Protein AF-A0A5R2N3E1-F1 (afdb_monomer)

Foldseek 3Di:
DDDLDLPVVLVVCVVVPQVDADPLRATADPVRHGAEFEEEEQPPDVVQVVVVVVVQVSVVSSRYHYDYDHDHPVVVLVCLLVVNHRHYDDDADPDPDDDLLDQPPLVALQALSNSVQNLCVCCNPVVNPGGDHDPDPVRVVVVVLNVQLVPDPDSVSSRVSVVD

Sequence (164 aa):
WVAHDPDQANALLDEVGLQTRDDDGLRVLPDGRPAQVIVETAGESTLETDALELITDHWRQIGIALFVRTSQRDIFRSRALGGEIMMSMWSGIDNGVPTPDMNPYQLAPTIDDQLQWPLWGAHYLSHGKMGEAPDLPEVVELVALLKRWNASSEAAERAEIWNS

pLDDT: mean 94.29, std 5.25, range [45.31, 98.5]

Nearest PDB structures (foldseek):
  7vew-assembly2_B  TM=8.437E-01  e=1.703E-10  Sphingomonas sp. A1
  2noo-assembly1_A  TM=7.011E-01  e=1.152E-06  Escherichia coli K-12
  5hm4-assembly1_B  TM=7.105E-01  e=1.574E-06  Thermotoga maritima
  6lzu-assembly1_A  TM=7.086E-01  e=9.658E-06  Vibrio harveyi 1DA3
  7ebm-assembly1_A  TM=7.167E-01  e=1.094E-05  Vibrio harveyi 1DA3

Radius of gyration: 19.18 Å; Cα contacts (8 Å, |Δi|>4): 207; chains: 1; bounding box: 46×35×52 Å

Structure (mmCIF, N/CA/C/O backbone):
data_AF-A0A5R2N3E1-F1
#
_entry.id   AF-A0A5R2N3E1-F1
#
loop_
_atom_site.group_PDB
_atom_site.id
_atom_site.type_symbol
_atom_site.label_atom_id
_atom_site.label_alt_id
_atom_site.label_comp_id
_atom_site.label_asym_id
_atom_site.label_entity_id
_atom_site.label_seq_id
_atom_site.pdbx_PDB_ins_code
_atom_site.Cartn_x
_atom_site.Cartn_y
_atom_site.Cartn_z
_atom_site.occupancy
_atom_site.B_iso_or_equiv
_atom_site.auth_seq_id
_atom_site.auth_comp_id
_atom_site.auth_asym_id
_atom_site.auth_atom_id
_atom_site.pdbx_PDB_model_num
ATOM 1 N N . TRP A 1 1 ? -12.631 -7.112 -11.559 1.00 45.31 1 TRP A N 1
ATOM 2 C CA . TRP A 1 1 ? -13.990 -7.004 -10.994 1.00 45.31 1 TRP A CA 1
ATOM 3 C C . TRP A 1 1 ? -13.838 -6.319 -9.649 1.00 45.31 1 TRP A C 1
ATOM 5 O O . TRP A 1 1 ? -13.031 -6.788 -8.861 1.00 45.31 1 TRP A O 1
ATOM 15 N N . VAL A 1 2 ? -14.489 -5.174 -9.440 1.00 76.38 2 VAL A N 1
ATOM 16 C CA . VAL A 1 2 ? -14.481 -4.447 -8.161 1.00 76.38 2 VAL A CA 1
ATOM 17 C C . VAL A 1 2 ? -15.946 -4.200 -7.823 1.00 76.38 2 VAL A C 1
ATOM 19 O O . VAL A 1 2 ? -16.640 -3.550 -8.604 1.00 76.38 2 VAL A O 1
ATOM 22 N N . ALA A 1 3 ? -16.425 -4.781 -6.726 1.00 87.88 3 ALA A N 1
ATOM 23 C CA . ALA A 1 3 ? -17.798 -4.645 -6.252 1.00 87.88 3 ALA A CA 1
ATOM 24 C C . ALA A 1 3 ? -17.794 -4.276 -4.766 1.00 87.88 3 ALA A C 1
ATOM 26 O O . ALA A 1 3 ? -16.898 -4.677 -4.025 1.00 87.88 3 ALA A O 1
ATOM 27 N N . HIS A 1 4 ? -18.790 -3.501 -4.342 1.00 92.44 4 HIS A N 1
ATOM 28 C CA . HIS A 1 4 ? -19.015 -3.202 -2.934 1.00 92.44 4 HIS A CA 1
ATOM 29 C C . HIS A 1 4 ? -19.943 -4.269 -2.343 1.00 92.44 4 HIS A C 1
ATOM 31 O O . HIS A 1 4 ? -21.150 -4.218 -2.568 1.00 92.44 4 HIS A O 1
ATOM 37 N N . ASP A 1 5 ? -19.361 -5.241 -1.634 1.00 96.00 5 ASP A N 1
ATOM 38 C CA . ASP A 1 5 ? -20.071 -6.385 -1.047 1.00 96.00 5 ASP A CA 1
ATOM 39 C C . ASP A 1 5 ? -19.651 -6.600 0.426 1.00 96.00 5 ASP A C 1
ATOM 41 O O . ASP A 1 5 ? -18.698 -7.335 0.717 1.00 96.00 5 ASP A O 1
ATOM 45 N N . PRO A 1 6 ? -20.317 -5.918 1.378 1.00 96.38 6 PRO A N 1
ATOM 46 C CA . PRO A 1 6 ? -20.034 -6.069 2.805 1.00 96.38 6 PRO A CA 1
ATOM 47 C C . PRO A 1 6 ? -20.307 -7.479 3.345 1.00 96.38 6 PRO A C 1
ATOM 49 O O . PRO A 1 6 ? -19.658 -7.896 4.306 1.00 96.38 6 PRO A O 1
ATOM 52 N N . ASP A 1 7 ? -21.241 -8.224 2.750 1.00 97.00 7 ASP A N 1
ATOM 53 C CA . ASP A 1 7 ? -21.580 -9.580 3.191 1.00 97.00 7 ASP A CA 1
ATOM 54 C C . ASP A 1 7 ? -20.447 -10.547 2.840 1.00 97.00 7 ASP A C 1
ATOM 56 O O . ASP A 1 7 ? -19.988 -11.311 3.695 1.00 97.00 7 ASP A O 1
ATOM 60 N N . GLN A 1 8 ? -19.916 -10.447 1.618 1.00 96.94 8 GLN A N 1
ATOM 61 C CA . GLN A 1 8 ? -18.734 -11.198 1.206 1.00 96.94 8 GLN A CA 1
ATOM 62 C C . GLN A 1 8 ? -17.511 -10.840 2.061 1.00 96.94 8 GLN A C 1
ATOM 64 O O . GLN A 1 8 ? -16.778 -11.733 2.488 1.00 96.94 8 GLN A O 1
ATOM 69 N N . ALA A 1 9 ? -17.300 -9.554 2.354 1.00 96.94 9 ALA A N 1
ATOM 70 C CA . ALA A 1 9 ? -16.210 -9.123 3.227 1.00 96.94 9 ALA A CA 1
ATOM 71 C C . ALA A 1 9 ? -16.337 -9.710 4.644 1.00 96.94 9 ALA A C 1
ATOM 73 O O . ALA A 1 9 ? -15.347 -10.180 5.205 1.00 96.94 9 ALA A O 1
ATOM 74 N N . ASN A 1 10 ? -17.546 -9.743 5.215 1.00 97.94 10 ASN A N 1
ATOM 75 C CA . ASN A 1 10 ? -17.778 -10.378 6.510 1.00 97.94 10 ASN A CA 1
ATOM 76 C C . ASN A 1 10 ? -17.493 -11.885 6.482 1.00 97.94 10 ASN A C 1
ATOM 78 O O . ASN A 1 10 ? -16.829 -12.376 7.393 1.00 97.94 10 ASN A O 1
ATOM 82 N N . ALA A 1 11 ? -17.927 -12.594 5.436 1.00 97.69 11 ALA A N 1
ATOM 83 C CA . ALA A 1 11 ? -17.674 -14.027 5.295 1.00 97.69 11 ALA A CA 1
ATOM 84 C C . ALA A 1 11 ? -16.170 -14.353 5.229 1.00 97.69 11 ALA A C 1
ATOM 86 O O . ALA A 1 11 ? -15.714 -15.269 5.909 1.00 97.69 11 ALA A O 1
ATOM 87 N N . LEU A 1 12 ? -15.387 -13.569 4.478 1.00 97.50 12 LEU A N 1
ATOM 88 C CA . LEU A 1 12 ? -13.930 -13.742 4.389 1.00 97.50 12 LEU A CA 1
ATOM 89 C C . LEU A 1 12 ? -13.231 -13.481 5.731 1.00 97.50 12 LEU A C 1
ATOM 91 O O . LEU A 1 12 ? -12.302 -14.196 6.098 1.00 97.50 12 LEU A O 1
ATOM 95 N N . LEU A 1 13 ? -13.677 -12.469 6.480 1.00 97.94 13 LEU A N 1
ATOM 96 C CA . LEU A 1 13 ? -13.128 -12.170 7.805 1.00 97.94 13 LEU A CA 1
ATOM 97 C C . LEU A 1 13 ? -13.469 -13.266 8.830 1.00 97.94 13 LEU A C 1
ATOM 99 O O . LEU A 1 13 ? -12.643 -13.593 9.681 1.00 97.94 13 LEU A O 1
ATOM 103 N N . ASP A 1 14 ? -14.661 -13.855 8.740 1.00 97.88 14 ASP A N 1
ATOM 104 C CA . ASP A 1 14 ? -15.048 -15.002 9.566 1.00 97.88 14 ASP A CA 1
ATOM 105 C C . ASP A 1 14 ? -14.198 -16.241 9.229 1.00 97.88 14 ASP A C 1
ATOM 107 O O . ASP A 1 14 ? -13.747 -16.940 10.135 1.00 97.88 14 ASP A O 1
ATOM 111 N N . GLU A 1 15 ? -13.914 -16.483 7.943 1.00 97.69 15 GLU A N 1
ATOM 112 C CA . GLU A 1 15 ? -13.090 -17.609 7.477 1.00 97.69 15 GLU A CA 1
ATOM 113 C C . GLU A 1 15 ? -11.656 -17.561 8.029 1.00 97.69 15 GLU A C 1
ATOM 115 O O . GLU A 1 15 ? -11.089 -18.599 8.377 1.00 97.69 15 GLU A O 1
ATOM 120 N N . VAL A 1 16 ? -11.086 -16.362 8.191 1.00 96.50 16 VAL A N 1
ATOM 121 C CA . VAL A 1 16 ? -9.754 -16.171 8.798 1.00 96.50 16 VAL A CA 1
ATOM 122 C C . VAL A 1 16 ? -9.779 -16.099 10.332 1.00 96.50 16 VAL A C 1
ATOM 124 O O . VAL A 1 16 ? -8.758 -15.799 10.953 1.00 96.50 16 VAL A O 1
ATOM 127 N N . GLY A 1 17 ? -10.919 -16.394 10.964 1.00 95.75 17 GLY A N 1
ATOM 128 C CA . GLY A 1 17 ? -11.033 -16.533 12.416 1.00 95.75 17 GLY A CA 1
ATOM 129 C C . GLY A 1 17 ? -11.362 -15.247 13.181 1.00 95.75 17 GLY A C 1
ATOM 130 O O . GLY A 1 17 ? -11.158 -15.202 14.395 1.00 95.75 17 GLY A O 1
ATOM 131 N N . LEU A 1 18 ? -11.864 -14.203 12.509 1.00 97.50 18 LEU A N 1
ATOM 132 C CA . LEU A 1 18 ? -12.208 -12.917 13.133 1.00 97.50 18 LEU A CA 1
ATOM 133 C C . LEU A 1 18 ? -13.701 -12.762 13.468 1.00 97.50 18 LEU A C 1
ATOM 135 O O . LEU A 1 18 ? -14.193 -11.640 13.537 1.00 97.50 18 LEU A O 1
ATOM 139 N N . GLN A 1 19 ? -14.443 -13.850 13.675 1.00 96.62 19 GLN A N 1
ATOM 140 C CA . GLN A 1 19 ? -15.900 -13.842 13.893 1.00 96.62 19 GLN A CA 1
ATOM 141 C C . GLN A 1 19 ? -16.365 -13.157 15.192 1.00 96.62 19 GLN A C 1
ATOM 143 O O . GLN A 1 19 ? -17.501 -12.689 15.282 1.00 96.62 19 GLN A O 1
ATOM 148 N N . THR A 1 20 ? -15.519 -13.125 16.223 1.00 97.44 20 THR A N 1
ATOM 149 C CA . THR A 1 20 ? -15.881 -12.563 17.532 1.00 97.44 20 THR A CA 1
ATOM 150 C C . THR A 1 20 ? -15.937 -11.046 17.453 1.00 97.44 20 THR A C 1
ATOM 152 O O . THR A 1 20 ? -15.029 -10.441 16.888 1.00 97.44 20 THR A O 1
ATOM 155 N N . ARG A 1 21 ? -16.956 -10.429 18.063 1.00 98.06 21 ARG A N 1
ATOM 156 C CA . ARG A 1 21 ? -17.083 -8.972 18.178 1.00 98.06 21 ARG A CA 1
ATOM 157 C C . ARG A 1 21 ? -17.200 -8.515 19.632 1.00 98.06 21 ARG A C 1
ATOM 159 O O . ARG A 1 21 ? -17.692 -9.273 20.466 1.00 98.06 21 ARG A O 1
ATOM 166 N N . ASP A 1 22 ? -16.735 -7.302 19.912 1.00 97.31 22 ASP A N 1
ATOM 167 C CA . ASP A 1 22 ? -16.906 -6.612 21.192 1.00 97.31 22 ASP A CA 1
ATOM 168 C C . ASP A 1 22 ? -18.249 -5.855 21.276 1.00 97.31 22 ASP A C 1
ATOM 170 O O . ASP A 1 22 ? -19.058 -5.879 20.343 1.00 97.31 22 ASP A O 1
ATOM 174 N N . ASP A 1 23 ? -18.489 -5.186 22.408 1.00 96.94 23 ASP A N 1
ATOM 175 C CA . ASP A 1 23 ? -19.719 -4.423 22.675 1.00 96.94 23 ASP A CA 1
ATOM 176 C C . ASP A 1 23 ? -19.900 -3.219 21.731 1.00 96.94 23 ASP A C 1
ATOM 178 O O . ASP A 1 23 ? -21.021 -2.753 21.519 1.00 96.94 23 ASP A O 1
ATOM 182 N N . ASP A 1 24 ? -18.811 -2.746 21.118 1.00 95.69 24 ASP A N 1
ATOM 183 C CA . ASP A 1 24 ? -18.800 -1.669 20.127 1.00 95.69 24 ASP A CA 1
ATOM 184 C C . ASP A 1 24 ? -19.018 -2.196 18.690 1.00 95.69 24 ASP A C 1
ATOM 186 O O . ASP A 1 24 ? -19.030 -1.421 17.720 1.00 95.69 24 ASP A O 1
ATOM 190 N N . GLY A 1 25 ? -19.196 -3.512 18.535 1.00 97.12 25 GLY A N 1
ATOM 191 C CA . GLY A 1 25 ? -19.402 -4.198 17.264 1.00 97.12 25 GLY A CA 1
ATOM 192 C C . GLY A 1 25 ? -18.127 -4.393 16.441 1.00 97.12 25 GLY A C 1
ATOM 193 O O . GLY A 1 25 ? -18.225 -4.768 15.266 1.00 97.12 25 GLY A O 1
ATOM 194 N N . LEU A 1 26 ? -16.947 -4.148 17.016 1.00 98.44 26 LEU A N 1
ATOM 195 C CA . LEU A 1 26 ? -15.656 -4.376 16.371 1.00 98.44 26 LEU A CA 1
ATOM 196 C C . LEU A 1 26 ? -15.229 -5.827 16.514 1.00 98.44 26 LEU A C 1
ATOM 198 O O . LEU A 1 26 ? -15.445 -6.447 17.547 1.00 98.44 26 LEU A O 1
ATOM 202 N N . ARG A 1 27 ? -14.584 -6.366 15.482 1.00 98.50 27 ARG A N 1
ATOM 203 C CA . ARG A 1 27 ? -13.990 -7.701 15.514 1.00 98.50 27 ARG A CA 1
ATOM 204 C C . ARG A 1 27 ? -12.869 -7.752 16.545 1.00 98.50 27 ARG A C 1
ATOM 206 O O . ARG A 1 27 ? -12.177 -6.761 16.754 1.00 98.50 27 ARG A O 1
ATOM 213 N N . VAL A 1 28 ? -12.666 -8.910 17.159 1.00 98.25 28 VAL A N 1
ATOM 214 C CA . VAL A 1 28 ? -11.622 -9.140 18.163 1.00 98.25 28 VAL A CA 1
ATOM 215 C C . VAL A 1 28 ? -10.525 -10.004 17.550 1.00 98.25 28 VAL A C 1
ATOM 217 O O . VAL A 1 28 ? -10.790 -11.079 17.013 1.00 98.25 28 VAL A O 1
ATOM 220 N N . LEU A 1 29 ? -9.288 -9.519 17.615 1.00 97.19 29 LEU A N 1
ATOM 221 C CA . LEU A 1 29 ? -8.099 -10.227 17.160 1.00 97.19 29 LEU A CA 1
ATOM 222 C C . LEU A 1 29 ? -7.801 -11.440 18.061 1.00 97.19 29 LEU A C 1
ATOM 224 O O . LEU A 1 29 ? -8.237 -11.478 19.214 1.00 97.19 29 LEU A O 1
ATOM 228 N N . PRO A 1 30 ? -6.985 -12.408 17.599 1.00 95.75 30 PRO A N 1
ATOM 229 C CA . PRO A 1 30 ? -6.607 -13.572 18.406 1.00 95.75 30 PRO A CA 1
ATOM 230 C C . PRO A 1 30 ? -5.923 -13.235 19.741 1.00 95.75 30 PRO A C 1
ATOM 232 O O . PRO A 1 30 ? -5.932 -14.050 20.660 1.00 95.75 30 PRO A O 1
ATOM 235 N N . ASP A 1 31 ? -5.332 -12.042 19.857 1.00 95.56 31 ASP A N 1
ATOM 236 C CA . ASP A 1 31 ? -4.693 -11.540 21.078 1.00 95.56 31 ASP A CA 1
ATOM 237 C C . ASP A 1 31 ? -5.656 -10.801 22.033 1.00 95.56 31 ASP A C 1
ATOM 239 O O . ASP A 1 31 ? -5.231 -10.305 23.077 1.00 95.56 31 ASP A O 1
ATOM 243 N N . GLY A 1 32 ? -6.948 -10.733 21.694 1.00 96.38 32 GLY A N 1
ATOM 244 C CA . GLY A 1 32 ? -7.996 -10.100 22.494 1.00 96.38 32 GLY A CA 1
ATOM 245 C C . GLY A 1 32 ? -8.162 -8.597 22.267 1.00 96.38 32 GLY A C 1
ATOM 246 O O . GLY A 1 32 ? -9.060 -7.999 22.859 1.00 96.38 32 GLY A O 1
ATOM 247 N N . ARG A 1 33 ? -7.337 -7.962 21.425 1.00 97.06 33 ARG A N 1
ATOM 248 C CA . ARG A 1 33 ? -7.515 -6.547 21.070 1.00 97.06 33 ARG A CA 1
ATOM 249 C C . ARG A 1 33 ? -8.615 -6.374 20.016 1.00 97.06 33 ARG A C 1
ATOM 251 O O . ARG A 1 33 ? -8.803 -7.267 19.191 1.00 97.06 33 ARG A O 1
ATOM 258 N N . PRO A 1 34 ? -9.305 -5.224 19.972 1.00 97.69 34 PRO A N 1
ATOM 259 C CA . PRO A 1 34 ? -10.163 -4.890 18.838 1.00 97.69 34 PRO A CA 1
ATOM 260 C C . PRO A 1 34 ? -9.350 -4.821 17.535 1.00 97.69 34 PRO A C 1
ATOM 262 O O . PRO A 1 34 ? -8.186 -4.412 17.526 1.00 97.69 34 PRO A O 1
ATOM 265 N N . ALA A 1 35 ? -9.975 -5.194 16.422 1.00 97.94 35 ALA A N 1
ATOM 266 C CA . ALA A 1 35 ? -9.414 -5.120 15.082 1.00 97.94 35 ALA A CA 1
ATOM 267 C C . ALA A 1 35 ? -9.363 -3.656 14.635 1.00 97.94 35 ALA A C 1
ATOM 269 O O . ALA A 1 35 ? -10.369 -3.053 14.247 1.00 97.94 35 ALA A O 1
ATOM 270 N N . GLN A 1 36 ? -8.170 -3.080 14.732 1.00 97.31 36 GLN A N 1
ATOM 271 C CA . GLN A 1 36 ? 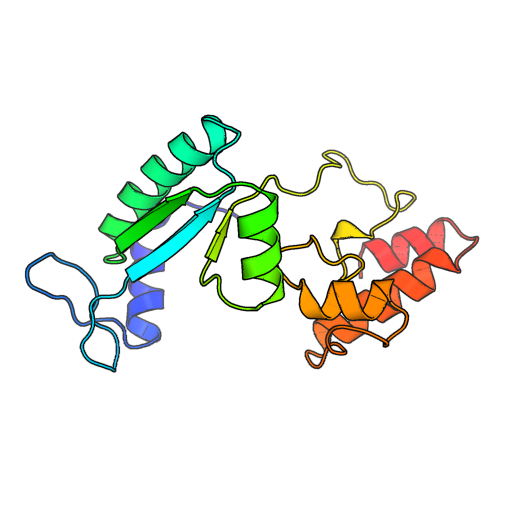-7.910 -1.678 14.443 1.00 97.31 36 GLN A CA 1
ATOM 272 C C . GLN A 1 36 ? -6.771 -1.555 13.437 1.00 97.31 36 GLN A C 1
ATOM 274 O O . GLN A 1 36 ? -5.758 -2.246 13.558 1.00 97.31 36 GLN A O 1
ATOM 279 N N . VAL A 1 37 ? -6.925 -0.643 12.481 1.00 97.56 37 VAL A N 1
ATOM 280 C CA . VAL A 1 37 ? -5.893 -0.288 11.506 1.00 97.56 37 VAL A CA 1
ATOM 281 C C . VAL A 1 37 ? -5.586 1.197 11.613 1.00 97.56 37 VAL A C 1
ATOM 283 O O . VAL A 1 37 ? -6.486 2.034 11.596 1.00 97.56 37 VAL A O 1
ATOM 286 N N . ILE A 1 38 ? -4.300 1.530 11.708 1.00 97.19 38 ILE A N 1
ATOM 287 C CA . ILE A 1 38 ? -3.832 2.912 11.601 1.00 97.19 38 ILE A CA 1
ATOM 288 C C . ILE A 1 38 ? -3.407 3.145 10.155 1.00 97.19 38 ILE A C 1
ATOM 290 O O . ILE A 1 38 ? -2.512 2.456 9.661 1.00 97.19 38 ILE A O 1
ATOM 294 N N . VAL A 1 39 ? -4.034 4.122 9.502 1.00 97.12 39 VAL A N 1
ATOM 295 C CA . VAL A 1 39 ? -3.671 4.562 8.155 1.00 97.12 39 VAL A CA 1
ATOM 296 C C . VAL A 1 39 ? -2.958 5.902 8.244 1.00 97.12 39 VAL A C 1
ATOM 298 O O . VAL A 1 39 ? -3.515 6.883 8.741 1.00 97.12 39 VAL A O 1
ATOM 301 N N . GLU A 1 40 ? -1.714 5.942 7.774 1.00 95.56 40 GLU A N 1
ATOM 302 C CA . GLU A 1 40 ? -0.905 7.159 7.738 1.00 95.56 40 GLU A CA 1
ATOM 303 C C . GLU A 1 40 ? -0.904 7.802 6.333 1.00 95.56 40 GLU A C 1
ATOM 305 O O . GLU A 1 40 ? -0.832 7.111 5.316 1.00 95.56 40 GLU A O 1
ATOM 310 N N . THR A 1 41 ? -0.962 9.136 6.272 1.00 94.44 41 THR A N 1
ATOM 311 C CA . THR A 1 41 ? -0.788 9.946 5.045 1.00 94.44 41 THR A CA 1
ATOM 312 C C . THR A 1 41 ? 0.016 11.223 5.352 1.00 94.44 41 THR A C 1
ATOM 314 O O . THR A 1 41 ? 0.131 11.644 6.510 1.00 94.44 41 THR A O 1
ATOM 317 N N . ALA A 1 42 ? 0.568 11.869 4.317 1.00 92.69 42 ALA A N 1
ATOM 318 C CA . ALA A 1 42 ? 1.111 13.221 4.418 1.00 92.69 42 ALA A CA 1
ATOM 319 C C . ALA A 1 42 ? 0.036 14.299 4.693 1.00 92.69 42 ALA A C 1
ATOM 321 O O . ALA A 1 42 ? 0.366 15.381 5.178 1.00 92.69 42 ALA A O 1
ATOM 322 N N . GLY A 1 43 ? -1.244 14.024 4.404 1.00 86.00 43 GLY A N 1
ATOM 323 C CA . GLY A 1 43 ? -2.352 14.963 4.633 1.00 86.00 43 GLY A CA 1
ATOM 324 C C . GLY A 1 43 ? -2.270 16.243 3.793 1.00 86.00 43 GLY A C 1
ATOM 325 O O . GLY A 1 43 ? -2.841 17.266 4.161 1.00 86.00 43 GLY A O 1
ATOM 326 N N . GLU A 1 44 ? -1.531 16.209 2.683 1.00 88.50 44 GLU A N 1
ATOM 327 C CA . GLU A 1 44 ? -1.320 17.359 1.792 1.00 88.50 44 GLU A CA 1
ATOM 328 C C . GLU A 1 44 ? -2.519 17.611 0.862 1.00 88.50 44 GLU A C 1
ATOM 330 O O . GLU A 1 44 ? -2.632 18.681 0.263 1.00 88.50 44 GLU A O 1
ATOM 335 N N . SER A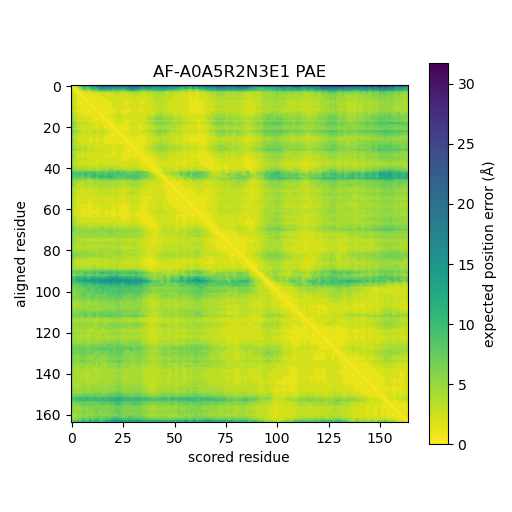 1 45 ? -3.419 16.632 0.751 1.00 86.62 45 SER A N 1
ATOM 336 C CA . SER A 1 45 ? -4.614 16.660 -0.084 1.00 86.62 45 SER A CA 1
ATOM 337 C C . SER A 1 45 ? -5.853 16.396 0.765 1.00 86.62 45 SER A C 1
ATOM 339 O O . SER A 1 45 ? -5.900 15.419 1.507 1.00 86.62 45 SER A O 1
ATOM 341 N N . THR A 1 46 ? -6.888 17.228 0.629 1.00 87.25 46 THR A N 1
ATOM 342 C CA . THR A 1 46 ? -8.178 16.967 1.291 1.00 87.25 46 THR A CA 1
ATOM 343 C C . THR A 1 46 ? -8.897 15.769 0.674 1.00 87.25 46 THR A C 1
ATOM 345 O O . THR A 1 46 ? -9.616 15.065 1.366 1.00 87.25 46 THR A O 1
ATOM 348 N N . LEU A 1 47 ? -8.647 15.471 -0.608 1.00 89.12 47 LEU A N 1
ATOM 349 C CA . LEU A 1 47 ? -9.227 14.307 -1.288 1.00 89.12 47 LEU A CA 1
ATOM 350 C C . LEU A 1 47 ? -8.859 12.996 -0.587 1.00 89.12 47 LEU A C 1
ATOM 352 O O . LEU A 1 47 ? -9.671 12.082 -0.491 1.00 89.12 47 LEU A O 1
ATOM 356 N N . GLU A 1 48 ? -7.621 12.915 -0.114 1.00 89.75 48 GLU A N 1
ATOM 357 C CA . GLU A 1 48 ? -7.120 11.782 0.647 1.00 89.75 48 GLU A CA 1
ATOM 358 C C . GLU A 1 48 ? -7.901 11.624 1.956 1.00 89.75 48 GLU A C 1
ATOM 360 O O . GLU A 1 48 ? -8.465 10.562 2.224 1.00 89.75 48 GLU A O 1
ATOM 365 N N . THR A 1 49 ? -7.986 12.685 2.757 1.00 87.75 49 THR A N 1
ATOM 366 C CA . THR A 1 49 ? -8.690 12.630 4.043 1.00 87.75 49 THR A CA 1
ATOM 367 C C . THR A 1 49 ? -10.182 12.344 3.872 1.00 87.75 49 THR A C 1
ATOM 369 O O . THR A 1 49 ? -10.698 11.484 4.580 1.00 87.75 49 THR A O 1
ATOM 372 N N . ASP A 1 50 ? -10.841 12.950 2.881 1.00 92.38 50 ASP A N 1
ATOM 373 C CA . ASP A 1 50 ? -12.261 12.723 2.579 1.00 92.38 50 ASP A CA 1
ATOM 374 C C . ASP A 1 50 ? -12.519 11.263 2.157 1.00 92.38 50 ASP A C 1
ATOM 376 O O . ASP A 1 50 ? -13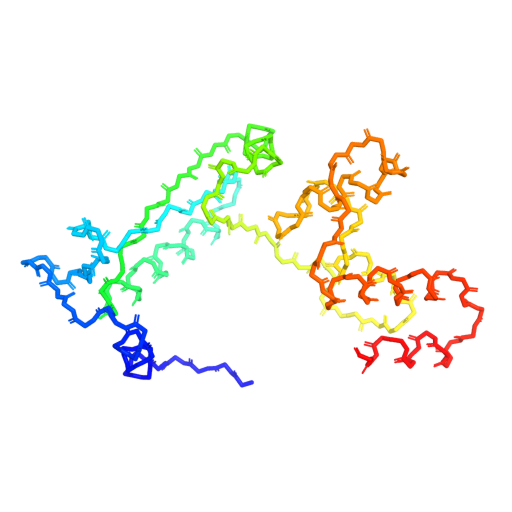.502 10.636 2.559 1.00 92.38 50 ASP A O 1
ATOM 380 N N . ALA A 1 51 ? -11.613 10.676 1.364 1.00 93.81 51 ALA A N 1
ATOM 381 C CA . ALA A 1 51 ? -11.701 9.268 0.990 1.00 93.81 51 ALA A CA 1
ATOM 382 C C . ALA A 1 51 ? -11.538 8.344 2.206 1.00 93.81 51 ALA A C 1
ATOM 384 O O . ALA A 1 51 ? -12.273 7.361 2.331 1.00 93.81 51 ALA A O 1
ATOM 385 N N . LEU A 1 52 ? -10.613 8.652 3.122 1.00 94.69 52 LEU A N 1
ATOM 386 C CA . LEU A 1 52 ? -10.430 7.863 4.343 1.00 94.69 52 LEU A CA 1
ATOM 387 C C . LEU A 1 52 ? -11.616 7.949 5.298 1.00 94.69 52 LEU A C 1
ATOM 389 O O . LEU A 1 52 ? -11.899 6.957 5.969 1.00 94.69 52 LEU A O 1
ATOM 393 N N . GLU A 1 53 ? -12.324 9.074 5.355 1.00 93.56 53 GLU A N 1
ATOM 394 C CA . GLU A 1 53 ? -13.567 9.182 6.125 1.00 93.56 53 GLU A CA 1
ATOM 395 C C . GLU A 1 53 ? -14.614 8.185 5.606 1.00 93.56 53 GLU A C 1
ATOM 397 O O . GLU A 1 53 ? -15.129 7.369 6.372 1.00 93.56 53 GLU A O 1
ATOM 402 N N . LEU A 1 54 ? -14.831 8.135 4.286 1.00 95.62 54 LEU A N 1
ATOM 403 C CA . LEU A 1 54 ? -15.744 7.161 3.673 1.00 95.62 54 LEU A CA 1
ATOM 404 C C . LEU A 1 54 ? -15.290 5.709 3.884 1.00 95.62 54 LEU A C 1
ATOM 406 O O . LEU A 1 54 ? -16.111 4.822 4.121 1.00 95.62 54 LEU A O 1
ATOM 410 N N . ILE A 1 55 ? -13.988 5.434 3.783 1.00 96.50 55 ILE A N 1
ATOM 411 C CA . ILE A 1 55 ? -13.441 4.093 4.040 1.00 96.50 55 ILE A CA 1
ATOM 412 C C . ILE A 1 55 ? -13.656 3.701 5.506 1.00 96.50 55 ILE A C 1
ATOM 414 O O . ILE A 1 55 ? -14.020 2.555 5.771 1.00 96.50 55 ILE A O 1
ATOM 418 N N . THR A 1 56 ? -13.489 4.642 6.438 1.00 97.25 56 THR A N 1
ATOM 419 C CA . THR A 1 56 ? -13.717 4.429 7.874 1.00 97.25 56 THR A CA 1
ATOM 420 C C . THR A 1 56 ? -15.150 3.976 8.136 1.00 97.25 56 THR A C 1
ATOM 422 O O . THR A 1 56 ? -15.355 2.957 8.801 1.00 97.25 56 THR A O 1
ATOM 425 N N . ASP A 1 57 ? -16.132 4.655 7.542 1.00 96.56 57 ASP A N 1
ATOM 426 C CA . ASP A 1 57 ? -17.545 4.288 7.673 1.00 96.56 57 ASP A CA 1
ATOM 427 C C . ASP A 1 57 ? -17.847 2.904 7.079 1.00 96.56 57 ASP A C 1
ATOM 429 O O . ASP A 1 57 ? -18.545 2.096 7.700 1.00 96.56 57 ASP A O 1
ATOM 433 N N . HIS A 1 58 ? -17.298 2.583 5.902 1.00 96.56 58 HIS A N 1
ATOM 434 C CA . HIS A 1 58 ? -17.496 1.271 5.276 1.00 96.56 58 HIS A CA 1
ATOM 435 C C . HIS A 1 58 ? -16.848 0.133 6.073 1.00 96.56 58 HIS A C 1
ATOM 437 O O . HIS A 1 58 ? -17.451 -0.925 6.253 1.00 96.56 58 HIS A O 1
ATOM 443 N N . TRP A 1 59 ? -15.632 0.328 6.581 1.00 97.88 59 TRP A N 1
ATOM 444 C CA . TRP A 1 59 ? -14.926 -0.708 7.336 1.00 97.88 59 TRP A CA 1
ATOM 445 C C . TRP A 1 59 ? -15.536 -0.930 8.721 1.00 97.88 59 TRP A C 1
ATOM 447 O O . TRP A 1 59 ? -15.557 -2.061 9.218 1.00 97.88 59 TRP A O 1
ATOM 457 N N . ARG A 1 60 ? -16.142 0.107 9.312 1.00 97.69 60 ARG A N 1
ATOM 458 C CA . ARG A 1 60 ? -16.898 -0.041 10.558 1.00 97.69 60 ARG A CA 1
ATOM 459 C C . ARG A 1 60 ? -18.057 -1.029 10.406 1.00 97.69 60 ARG A C 1
ATOM 461 O O . ARG A 1 60 ? -18.298 -1.812 11.323 1.00 97.69 60 ARG A O 1
ATOM 468 N N . GLN A 1 61 ? -18.722 -1.066 9.248 1.00 97.38 61 GLN A N 1
ATOM 469 C CA . GLN A 1 61 ? -19.823 -2.006 8.972 1.00 97.38 61 GLN A CA 1
ATOM 470 C C . GLN A 1 61 ? -19.362 -3.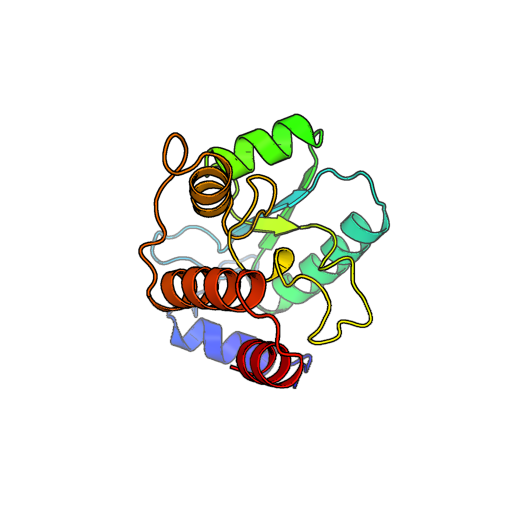474 8.992 1.00 97.38 61 GLN A C 1
ATOM 472 O O . GLN A 1 61 ? -20.090 -4.357 9.448 1.00 97.38 61 GLN A O 1
ATOM 477 N N . ILE A 1 62 ? -18.119 -3.740 8.585 1.00 98.00 62 ILE A N 1
ATOM 478 C CA . ILE A 1 62 ? -17.505 -5.077 8.649 1.00 98.00 62 ILE A CA 1
ATOM 479 C C . ILE A 1 62 ? -16.732 -5.315 9.957 1.00 98.00 62 ILE A C 1
ATOM 481 O O . ILE A 1 62 ? -16.101 -6.356 10.120 1.00 98.00 62 ILE A O 1
ATOM 485 N N . GLY A 1 63 ? -16.826 -4.393 10.921 1.00 98.12 63 GLY A N 1
ATOM 486 C CA . GLY A 1 63 ? -16.261 -4.534 12.263 1.00 98.12 63 GLY A CA 1
ATOM 487 C C . GLY A 1 63 ? -14.766 -4.229 12.366 1.00 98.12 63 GLY A C 1
ATOM 488 O O . GLY A 1 63 ? -14.125 -4.736 13.279 1.00 98.12 63 GLY A O 1
ATOM 489 N N . ILE A 1 64 ? -14.195 -3.425 11.467 1.00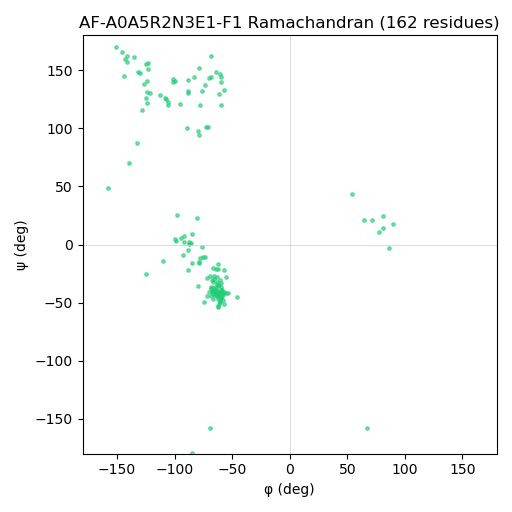 98.38 64 ILE A N 1
ATOM 490 C CA . ILE A 1 64 ? -12.801 -2.968 11.564 1.00 98.38 64 ILE A CA 1
ATOM 491 C C . ILE A 1 64 ? -12.794 -1.461 11.815 1.00 98.38 64 ILE A C 1
ATOM 493 O O . ILE A 1 64 ? -13.442 -0.704 11.095 1.00 98.38 64 ILE A O 1
ATOM 497 N N . ALA A 1 65 ? -12.063 -1.009 12.832 1.00 98.12 65 ALA A N 1
ATOM 498 C CA . ALA A 1 65 ? -11.877 0.421 13.061 1.00 98.12 65 ALA A CA 1
ATOM 499 C C . ALA A 1 65 ? -10.664 0.937 12.279 1.00 98.12 65 ALA A C 1
ATOM 501 O O . ALA A 1 65 ? -9.579 0.363 12.383 1.00 98.12 65 ALA A O 1
ATOM 502 N N . LEU A 1 66 ? -10.827 2.047 11.558 1.00 97.88 66 LEU A N 1
ATOM 503 C CA . LEU A 1 66 ? -9.705 2.812 11.019 1.00 97.88 66 LEU A CA 1
ATOM 504 C C . LEU A 1 66 ? -9.424 4.047 11.866 1.00 97.88 66 LEU A C 1
ATOM 506 O O . LEU A 1 66 ? -10.342 4.735 12.307 1.00 97.88 66 LEU A O 1
ATOM 510 N N . PHE A 1 67 ? -8.139 4.358 12.015 1.00 96.69 67 PHE A N 1
ATOM 511 C CA . PHE A 1 67 ? -7.660 5.615 12.571 1.00 96.69 67 PHE A CA 1
ATOM 512 C C . PHE A 1 67 ? -6.719 6.285 11.580 1.00 96.69 67 PHE A C 1
ATOM 514 O O . PHE A 1 67 ? -5.697 5.715 11.198 1.00 96.69 67 PHE A O 1
ATOM 521 N N . VAL A 1 68 ? -7.056 7.508 11.185 1.00 94.75 68 VAL A N 1
ATOM 522 C CA . VAL A 1 68 ? -6.241 8.299 10.264 1.00 94.75 68 VAL A CA 1
ATOM 523 C C . VAL A 1 68 ? -5.212 9.101 11.046 1.00 94.75 68 VAL A C 1
ATOM 525 O O . VAL A 1 68 ? -5.551 9.808 11.996 1.00 94.75 68 VAL A O 1
ATOM 528 N N . ARG A 1 69 ? -3.950 9.027 10.628 1.00 94.25 69 ARG A N 1
ATOM 529 C CA . ARG A 1 69 ? -2.866 9.847 11.168 1.00 94.25 69 ARG A CA 1
ATOM 530 C C . ARG A 1 69 ? -2.171 10.602 10.044 1.00 94.25 69 ARG A C 1
ATOM 532 O O . ARG A 1 69 ? -1.661 10.015 9.099 1.00 94.25 69 ARG A O 1
ATOM 539 N N . THR A 1 70 ? -2.087 11.916 10.192 1.00 93.69 70 THR A N 1
ATOM 540 C CA . THR A 1 70 ? -1.354 12.780 9.266 1.00 93.69 70 THR A CA 1
ATOM 541 C C . THR A 1 70 ? -0.000 13.166 9.854 1.00 93.69 70 THR A C 1
ATOM 543 O O . THR A 1 70 ? 0.096 13.476 11.045 1.00 93.69 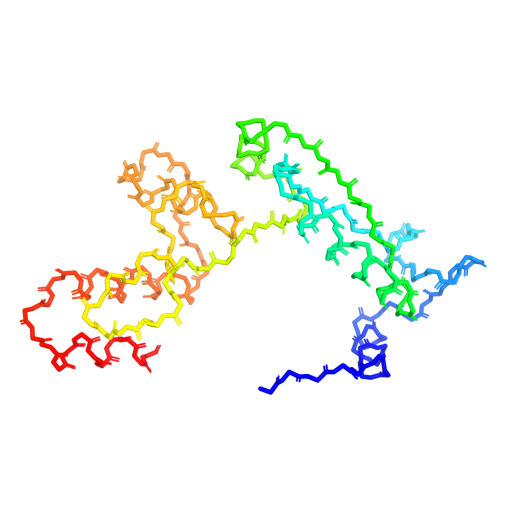70 THR A O 1
ATOM 546 N N . SER A 1 71 ? 1.050 13.199 9.039 1.00 93.31 71 SER A N 1
ATOM 547 C CA . SER A 1 71 ? 2.350 13.765 9.428 1.00 93.31 71 SER A CA 1
ATOM 548 C C . SER A 1 71 ? 3.037 14.429 8.237 1.00 93.31 71 SER A C 1
ATOM 550 O O . SER A 1 71 ? 2.620 14.238 7.106 1.00 93.31 71 SER A O 1
ATOM 552 N N . GLN A 1 72 ? 4.079 15.232 8.464 1.00 94.50 72 GLN A N 1
ATOM 553 C CA . GLN A 1 72 ? 4.824 15.828 7.349 1.00 94.50 72 GLN A CA 1
ATOM 554 C C . GLN A 1 72 ? 5.423 14.732 6.457 1.00 94.50 72 GLN A C 1
ATOM 556 O O . GLN A 1 72 ? 5.950 13.748 6.976 1.00 94.50 72 GLN A O 1
ATOM 561 N N . ARG A 1 73 ? 5.387 14.926 5.131 1.0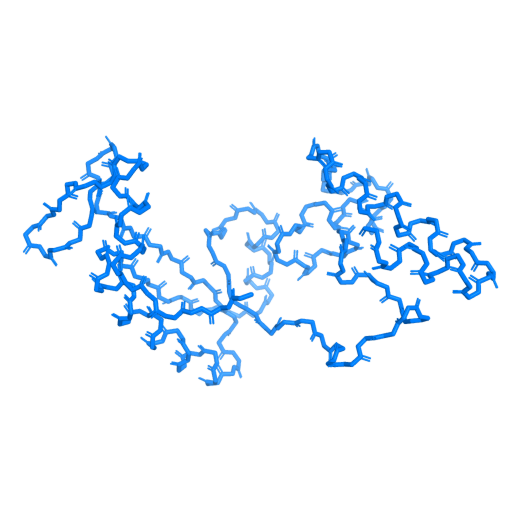0 94.50 73 ARG A N 1
ATOM 562 C CA . ARG A 1 73 ? 5.825 13.948 4.119 1.00 94.50 73 ARG A CA 1
ATOM 563 C C . ARG A 1 73 ? 7.173 13.298 4.426 1.00 94.50 73 ARG A C 1
ATOM 565 O O . ARG A 1 73 ? 7.287 12.081 4.321 1.00 94.50 73 ARG A O 1
ATOM 572 N N . ASP A 1 74 ? 8.170 14.076 4.835 1.00 94.00 74 ASP A N 1
ATOM 573 C CA . ASP A 1 74 ? 9.506 13.541 5.126 1.00 94.00 74 ASP A CA 1
ATOM 574 C C . ASP A 1 74 ? 9.511 12.633 6.365 1.00 94.00 74 ASP A C 1
ATOM 576 O O . ASP A 1 74 ? 10.163 11.589 6.374 1.00 94.00 74 ASP A O 1
ATOM 580 N N . ILE A 1 75 ? 8.732 12.982 7.395 1.00 94.19 75 ILE A N 1
ATOM 581 C CA . ILE A 1 75 ? 8.555 12.153 8.596 1.00 94.19 75 ILE A CA 1
ATOM 582 C C . ILE A 1 75 ? 7.811 10.868 8.229 1.00 94.19 75 ILE A C 1
ATOM 584 O O . ILE A 1 75 ? 8.238 9.781 8.610 1.00 94.19 75 ILE A O 1
ATOM 588 N N . PHE A 1 76 ? 6.728 10.991 7.465 1.00 94.69 76 PHE A N 1
ATOM 589 C CA . PHE A 1 76 ? 5.939 9.868 6.971 1.00 94.69 76 PHE A CA 1
ATOM 590 C C . PHE A 1 76 ? 6.792 8.887 6.152 1.00 94.69 76 PHE A C 1
ATOM 592 O O . PHE A 1 76 ? 6.830 7.700 6.462 1.00 94.69 76 PHE A O 1
ATOM 599 N N . ARG A 1 77 ? 7.554 9.371 5.165 1.00 93.25 77 ARG A N 1
ATOM 600 C CA . ARG A 1 77 ? 8.435 8.533 4.334 1.00 93.25 77 ARG A CA 1
ATOM 601 C C . ARG A 1 77 ? 9.552 7.879 5.141 1.00 93.25 77 ARG A C 1
ATOM 603 O O . ARG A 1 77 ? 9.825 6.700 4.947 1.00 93.25 77 ARG A O 1
ATOM 610 N N . SER A 1 78 ? 10.156 8.611 6.077 1.00 93.69 78 SER A N 1
ATOM 611 C CA . SER A 1 78 ? 11.171 8.058 6.981 1.00 93.69 78 SER A CA 1
ATOM 612 C C . SER A 1 78 ? 10.610 6.905 7.824 1.00 93.69 78 SER A C 1
ATOM 614 O O . SER A 1 78 ? 11.215 5.836 7.895 1.00 93.69 78 SER A O 1
ATOM 616 N N . ARG A 1 79 ? 9.404 7.072 8.386 1.00 94.38 79 ARG A N 1
ATOM 617 C CA . ARG A 1 79 ? 8.691 6.014 9.123 1.00 94.38 79 ARG A CA 1
ATOM 618 C C . ARG A 1 79 ? 8.331 4.825 8.231 1.00 94.38 79 ARG A C 1
ATOM 620 O O . ARG A 1 79 ? 8.471 3.688 8.673 1.00 94.38 79 ARG A O 1
ATOM 627 N N . ALA A 1 80 ? 7.888 5.073 6.995 1.00 93.44 80 ALA A N 1
ATOM 628 C CA . ALA A 1 80 ? 7.578 4.022 6.025 1.00 93.44 80 ALA A CA 1
ATOM 629 C C . ALA A 1 80 ? 8.819 3.173 5.720 1.00 93.44 80 ALA A C 1
ATOM 631 O O . ALA A 1 80 ? 8.775 1.950 5.828 1.00 93.44 80 ALA A O 1
ATOM 632 N N . LEU A 1 81 ? 9.946 3.826 5.419 1.00 92.50 81 LEU A N 1
ATOM 633 C CA . LEU A 1 81 ? 11.222 3.157 5.175 1.00 92.50 81 LEU A CA 1
ATOM 634 C C . LEU A 1 81 ? 11.726 2.404 6.416 1.00 92.50 81 LEU A C 1
ATOM 636 O O . LEU A 1 81 ? 12.324 1.342 6.284 1.00 92.50 81 LEU A O 1
ATOM 640 N N . GLY A 1 82 ? 11.454 2.924 7.616 1.00 92.25 82 GLY A N 1
ATOM 641 C CA . GLY A 1 82 ? 11.763 2.271 8.890 1.00 92.25 82 GLY A CA 1
ATOM 642 C C . GLY A 1 82 ? 10.829 1.118 9.283 1.00 92.25 82 GLY A C 1
ATOM 643 O O . GLY A 1 82 ? 11.043 0.518 10.334 1.00 92.25 82 GLY A O 1
ATOM 644 N N . GLY A 1 83 ? 9.794 0.808 8.492 1.00 90.00 83 GLY A N 1
ATOM 645 C CA . GLY A 1 83 ? 8.822 -0.245 8.814 1.00 90.00 83 GLY A CA 1
ATOM 646 C C . GLY A 1 83 ? 7.878 0.102 9.974 1.00 90.00 83 GLY A C 1
ATOM 647 O O . GLY A 1 83 ? 7.302 -0.786 10.595 1.00 90.00 83 GLY A O 1
ATOM 648 N N . GLU A 1 84 ? 7.713 1.390 10.291 1.00 93.50 84 GLU A N 1
ATOM 649 C CA . GLU A 1 84 ? 6.896 1.864 11.419 1.00 93.50 84 GLU A CA 1
ATOM 650 C C . GLU A 1 84 ? 5.437 2.175 11.046 1.00 93.50 84 GLU A C 1
ATOM 652 O O . GLU A 1 84 ? 4.671 2.664 11.885 1.00 93.50 84 GLU A O 1
ATOM 657 N N . ILE A 1 85 ? 5.057 1.956 9.787 1.00 93.94 85 ILE A N 1
ATOM 658 C CA . ILE A 1 85 ? 3.719 2.245 9.269 1.00 93.94 85 ILE A CA 1
ATOM 659 C C . ILE A 1 85 ? 2.975 0.938 9.031 1.00 93.94 85 ILE A C 1
ATOM 661 O O . ILE A 1 85 ? 3.444 0.067 8.308 1.00 93.94 85 ILE A O 1
ATOM 665 N N . MET A 1 86 ? 1.788 0.831 9.627 1.00 95.56 86 MET A N 1
ATOM 666 C CA . MET A 1 86 ? 0.906 -0.323 9.459 1.00 95.56 86 MET A CA 1
ATOM 667 C C . MET A 1 86 ? 0.217 -0.315 8.092 1.00 95.56 86 MET A C 1
ATOM 669 O O . MET A 1 86 ? 0.213 -1.320 7.389 1.00 95.56 86 MET A O 1
ATOM 673 N N . MET A 1 87 ? -0.374 0.820 7.722 1.00 96.38 87 MET A N 1
ATOM 674 C CA . MET A 1 87 ? -0.991 1.044 6.422 1.00 96.38 87 MET A CA 1
ATOM 675 C C . MET A 1 87 ? -0.757 2.492 6.010 1.00 96.38 87 MET A C 1
ATOM 677 O O . MET A 1 87 ? -0.735 3.394 6.848 1.00 96.38 87 MET A O 1
ATOM 681 N N . SER A 1 88 ? -0.575 2.713 4.715 1.00 94.88 88 SER A N 1
ATOM 682 C CA . SER A 1 88 ? -0.383 4.040 4.151 1.00 94.88 88 SER A CA 1
ATOM 683 C C . SER A 1 88 ? -1.427 4.340 3.089 1.00 94.88 88 SER A C 1
ATOM 685 O O . SER A 1 88 ? -1.981 3.432 2.469 1.00 94.88 88 SER A O 1
ATOM 687 N N . MET A 1 89 ? -1.667 5.626 2.867 1.00 93.69 89 MET A N 1
ATOM 688 C CA . MET A 1 89 ? -2.386 6.101 1.699 1.00 93.69 89 MET A CA 1
ATOM 689 C C . MET A 1 89 ? -1.540 7.119 0.950 1.00 93.69 89 MET A C 1
ATOM 691 O O . MET A 1 89 ? -0.858 7.955 1.545 1.00 93.69 89 MET A O 1
ATOM 695 N N . TRP A 1 90 ? -1.600 7.019 -0.370 1.00 91.88 90 TRP A N 1
ATOM 696 C CA . TRP A 1 90 ? -0.908 7.888 -1.302 1.00 91.88 90 TRP A CA 1
ATOM 697 C C . TRP A 1 90 ? -1.705 7.984 -2.595 1.00 91.88 90 TRP A C 1
ATOM 699 O O . TRP A 1 90 ? -2.634 7.202 -2.824 1.00 91.88 90 TRP A O 1
ATOM 709 N N . SER A 1 91 ? -1.306 8.900 -3.472 1.00 86.56 91 SER A N 1
ATOM 710 C CA . SER A 1 91 ? -1.728 8.828 -4.864 1.00 86.56 91 SER A CA 1
ATOM 711 C C . SER A 1 91 ? -1.263 7.505 -5.481 1.00 86.56 91 SER A C 1
ATOM 713 O O . SER A 1 91 ? -0.197 6.981 -5.158 1.00 86.56 91 SER A O 1
ATOM 715 N N . GLY A 1 92 ? -2.082 6.941 -6.365 1.00 86.38 92 GLY A N 1
ATOM 716 C CA . GLY A 1 92 ? -1.699 5.757 -7.126 1.00 86.38 92 GLY A CA 1
ATOM 717 C C . GLY A 1 92 ? -0.606 6.056 -8.158 1.00 86.38 92 GLY A C 1
ATOM 718 O O . GLY A 1 92 ? 0.129 7.036 -8.075 1.00 86.38 92 GLY A O 1
ATOM 719 N N . ILE A 1 93 ? -0.529 5.197 -9.170 1.00 87.56 93 ILE A N 1
ATOM 720 C CA . ILE A 1 93 ? 0.372 5.365 -10.313 1.00 87.56 93 ILE A CA 1
ATOM 721 C C . ILE A 1 93 ? 0.023 6.662 -11.058 1.00 87.56 93 ILE A C 1
ATOM 723 O O . ILE A 1 93 ? -1.133 6.875 -11.424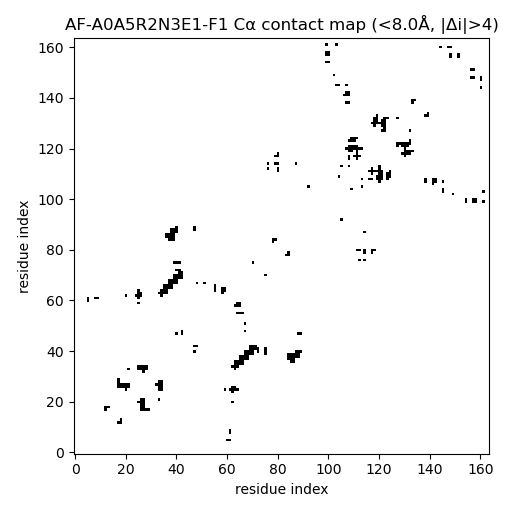 1.00 87.56 93 ILE A O 1
ATOM 727 N N . ASP A 1 94 ? 1.027 7.502 -11.320 1.00 84.31 94 ASP A N 1
ATOM 728 C CA . ASP A 1 94 ? 0.840 8.806 -11.979 1.00 84.31 94 ASP A CA 1
ATOM 729 C C . ASP A 1 94 ? 0.406 8.649 -13.443 1.00 84.31 94 ASP A C 1
ATOM 731 O O . ASP A 1 94 ? -0.305 9.482 -14.012 1.00 84.31 94 ASP A O 1
ATOM 735 N N . ASN A 1 95 ? 0.844 7.560 -14.074 1.00 83.56 95 ASN A N 1
ATOM 736 C CA . ASN A 1 95 ? 0.525 7.251 -15.455 1.00 83.56 95 ASN A CA 1
ATOM 737 C C . ASN A 1 95 ? -0.887 6.660 -15.601 1.00 83.56 95 ASN A C 1
ATOM 739 O O . ASN A 1 95 ? -1.085 5.450 -15.505 1.00 83.56 95 ASN A O 1
ATOM 743 N N . GLY A 1 96 ? -1.864 7.521 -15.888 1.00 82.19 96 GLY A N 1
ATOM 744 C CA . GLY A 1 96 ? -3.265 7.126 -16.072 1.00 82.19 96 GLY A CA 1
ATOM 745 C C . GLY A 1 96 ? -3.588 6.397 -17.386 1.00 82.19 96 GLY A C 1
ATOM 746 O O . GLY A 1 96 ? -4.695 5.881 -17.524 1.00 82.19 96 GLY A O 1
ATOM 747 N N . VAL A 1 97 ? -2.663 6.350 -18.355 1.00 89.25 97 VAL A N 1
ATOM 748 C CA . VAL A 1 97 ? -2.840 5.634 -19.636 1.00 89.25 97 VAL A CA 1
ATOM 749 C C . VAL A 1 97 ? -1.530 4.929 -20.007 1.00 89.25 97 VAL A C 1
ATOM 751 O O . VAL A 1 97 ? -0.826 5.355 -20.928 1.00 89.25 97 VAL A O 1
ATOM 754 N N . PRO A 1 98 ? -1.151 3.876 -19.266 1.00 89.94 98 PRO A N 1
ATOM 755 C CA . PRO A 1 98 ? 0.124 3.228 -19.484 1.00 89.94 98 PRO A CA 1
ATOM 756 C C . PRO A 1 98 ? 0.150 2.470 -20.811 1.00 89.94 98 PRO A C 1
ATOM 758 O O . PRO A 1 98 ? -0.838 1.873 -21.239 1.00 89.94 98 PRO A O 1
ATOM 761 N N . THR A 1 99 ? 1.310 2.493 -21.462 1.00 91.81 99 THR A N 1
ATOM 762 C CA . THR A 1 99 ? 1.586 1.727 -22.681 1.00 91.81 99 THR A CA 1
ATOM 763 C C . THR A 1 99 ? 2.822 0.865 -22.457 1.00 91.81 99 THR A C 1
ATOM 765 O O . THR A 1 99 ? 3.669 1.247 -21.648 1.00 91.81 99 THR A O 1
ATOM 768 N N . PRO A 1 100 ? 2.988 -0.245 -23.192 1.00 93.44 100 PRO A N 1
ATOM 769 C CA . PRO A 1 100 ? 4.148 -1.108 -22.997 1.00 93.44 100 PRO A CA 1
ATOM 770 C C . PRO A 1 100 ? 5.513 -0.466 -23.272 1.00 93.44 100 PRO A C 1
ATOM 772 O O . PRO A 1 100 ? 6.531 -1.004 -22.848 1.00 93.44 100 PRO A O 1
ATOM 775 N N . ASP A 1 101 ? 5.548 0.671 -23.972 1.00 92.56 101 ASP A N 1
ATOM 776 C CA . ASP A 1 101 ? 6.770 1.440 -24.234 1.00 92.56 101 ASP A CA 1
ATOM 777 C C . ASP A 1 101 ? 7.090 2.469 -23.133 1.00 92.56 101 ASP A C 1
ATOM 779 O O . ASP A 1 101 ? 8.144 3.107 -23.166 1.00 92.56 101 ASP A O 1
ATOM 783 N N . MET A 1 102 ? 6.212 2.635 -22.140 1.00 92.62 102 MET A N 1
ATOM 784 C CA . MET A 1 102 ? 6.454 3.485 -20.975 1.00 92.62 102 MET A CA 1
ATOM 785 C C . MET A 1 102 ? 7.143 2.692 -19.865 1.00 92.62 102 MET A C 1
ATOM 787 O O . MET A 1 102 ? 6.817 1.537 -19.618 1.00 92.62 102 MET A O 1
ATOM 791 N N . ASN A 1 103 ? 8.080 3.334 -19.168 1.00 91.06 103 ASN A N 1
ATOM 792 C CA . ASN A 1 103 ? 8.866 2.693 -18.116 1.00 91.06 103 ASN A CA 1
ATOM 793 C C . ASN A 1 103 ? 7.968 2.154 -16.973 1.00 91.06 103 ASN A C 1
ATOM 795 O O . ASN A 1 103 ? 7.304 2.961 -16.316 1.00 91.06 103 ASN A O 1
ATOM 799 N N . PRO A 1 104 ? 7.984 0.836 -16.677 1.00 92.56 104 PRO A N 1
ATOM 800 C CA . PRO A 1 104 ? 7.166 0.218 -15.633 1.00 92.56 104 PRO A CA 1
ATOM 801 C C . PRO A 1 104 ? 7.741 0.375 -14.213 1.00 92.56 104 PRO A C 1
ATOM 803 O O . PRO A 1 104 ? 7.420 -0.423 -13.339 1.00 92.56 104 PRO A O 1
ATOM 806 N N . TYR A 1 105 ? 8.592 1.371 -13.931 1.00 92.06 105 TYR A N 1
ATOM 807 C CA . TYR A 1 105 ? 9.289 1.483 -12.637 1.00 92.06 105 TYR A CA 1
ATOM 808 C C . TYR A 1 105 ? 8.358 1.501 -11.407 1.00 92.06 105 TYR A C 1
ATOM 810 O O . TYR A 1 105 ? 8.772 1.058 -10.339 1.00 92.06 105 TYR A O 1
ATOM 818 N N . GLN A 1 106 ? 7.107 1.972 -11.535 1.00 92.31 106 GLN A N 1
ATOM 819 C CA . GLN A 1 106 ? 6.106 1.968 -10.451 1.00 92.31 106 GLN A CA 1
ATOM 820 C C . GLN A 1 106 ? 5.501 0.581 -10.170 1.00 92.31 106 GLN A C 1
ATOM 822 O O . GLN A 1 106 ? 4.830 0.408 -9.156 1.00 92.31 106 GLN A O 1
ATOM 827 N N . LEU A 1 107 ? 5.751 -0.400 -11.042 1.00 93.31 107 LEU A N 1
ATOM 828 C CA . LEU A 1 107 ? 5.249 -1.776 -10.957 1.00 93.31 107 LEU A CA 1
ATOM 829 C C . LEU A 1 107 ? 6.279 -2.760 -10.376 1.00 93.31 107 LEU A C 1
ATOM 831 O O . LEU A 1 107 ? 6.009 -3.952 -10.296 1.00 93.31 107 LEU A O 1
ATOM 835 N N . ALA A 1 108 ? 7.451 -2.276 -9.966 1.00 95.75 108 ALA A N 1
ATOM 836 C CA . ALA A 1 108 ? 8.495 -3.058 -9.311 1.00 95.75 108 ALA A CA 1
ATOM 837 C C . ALA A 1 108 ? 9.194 -2.202 -8.234 1.00 95.75 108 ALA A C 1
ATOM 839 O O . ALA A 1 108 ? 9.139 -0.970 -8.312 1.00 95.75 108 ALA A O 1
ATOM 840 N N . PRO A 1 109 ? 9.878 -2.809 -7.247 1.00 96.50 109 PRO A N 1
ATOM 841 C CA . PRO A 1 109 ? 10.616 -2.066 -6.230 1.00 96.50 109 PRO A CA 1
ATOM 842 C C . PRO A 1 109 ? 11.859 -1.415 -6.830 1.00 96.50 109 PRO A C 1
ATOM 844 O O . PRO A 1 109 ? 12.874 -2.072 -7.058 1.00 96.50 109 PRO A O 1
ATOM 847 N N . THR A 1 110 ? 11.775 -0.115 -7.106 1.00 95.94 110 THR A N 1
ATOM 848 C CA . THR A 1 110 ? 12.832 0.626 -7.812 1.00 95.94 110 THR A CA 1
ATOM 849 C C . THR A 1 110 ? 13.344 1.845 -7.071 1.00 95.94 110 THR A C 1
ATOM 851 O O . THR A 1 110 ? 14.483 2.250 -7.305 1.00 95.94 110 THR A O 1
ATOM 854 N N . ILE A 1 111 ? 12.525 2.422 -6.191 1.00 93.81 111 ILE A N 1
ATOM 855 C CA . ILE A 1 111 ? 12.843 3.621 -5.413 1.00 93.81 111 ILE A CA 1
ATOM 856 C C . ILE A 1 111 ? 12.281 3.495 -3.996 1.00 93.81 111 ILE A C 1
ATOM 858 O O . ILE A 1 111 ? 11.357 2.727 -3.739 1.00 93.81 111 ILE A O 1
ATOM 862 N N . ASP A 1 112 ? 12.866 4.237 -3.067 1.00 89.75 112 ASP A N 1
ATOM 863 C CA . ASP A 1 112 ? 12.606 4.158 -1.628 1.00 89.75 112 ASP A CA 1
ATOM 864 C C . ASP A 1 112 ? 11.313 4.856 -1.174 1.00 89.75 112 ASP A C 1
ATOM 866 O O . ASP A 1 112 ? 10.864 4.631 -0.051 1.00 89.75 112 ASP A O 1
ATOM 870 N N . ASP A 1 113 ? 10.674 5.654 -2.035 1.00 89.88 113 ASP A N 1
ATOM 871 C CA . ASP A 1 113 ? 9.392 6.307 -1.740 1.00 89.88 113 ASP A CA 1
ATOM 872 C C . ASP A 1 113 ? 8.152 5.535 -2.230 1.00 89.88 113 ASP A C 1
ATOM 874 O O . ASP A 1 113 ? 7.023 6.006 -2.067 1.00 89.88 113 ASP A O 1
ATOM 878 N N . GLN A 1 114 ? 8.341 4.321 -2.756 1.00 93.38 114 GLN A N 1
ATOM 879 C CA . GLN A 1 114 ? 7.264 3.373 -3.043 1.00 93.38 114 GLN A CA 1
ATOM 880 C C . GLN A 1 114 ? 6.830 2.656 -1.759 1.00 93.38 114 GLN A C 1
ATOM 882 O O . GLN A 1 114 ? 7.440 1.676 -1.328 1.00 93.38 114 GLN A O 1
ATOM 887 N N . LEU A 1 115 ? 5.756 3.154 -1.148 1.00 93.69 115 LEU A N 1
ATOM 888 C CA . LEU A 1 115 ? 5.318 2.792 0.206 1.00 93.69 115 LEU A CA 1
ATOM 889 C C . LEU A 1 115 ? 4.943 1.313 0.393 1.00 93.69 115 LEU A C 1
ATOM 891 O O . LEU A 1 115 ? 4.951 0.827 1.519 1.00 93.69 115 LEU A O 1
ATOM 895 N N . GLN A 1 116 ? 4.631 0.596 -0.686 1.00 92.56 116 GLN A N 1
ATOM 896 C CA . GLN A 1 116 ? 4.309 -0.831 -0.658 1.00 92.56 116 GLN A CA 1
ATOM 897 C C . GLN A 1 116 ? 5.545 -1.746 -0.559 1.00 92.56 116 GLN A C 1
ATOM 899 O O . GLN A 1 116 ? 5.400 -2.926 -0.252 1.00 92.56 116 GLN A O 1
ATOM 904 N N . TRP A 1 117 ? 6.750 -1.231 -0.829 1.00 94.38 117 TRP A N 1
ATOM 905 C CA . TRP A 1 117 ? 8.001 -2.001 -0.793 1.00 94.38 117 TRP A CA 1
ATOM 906 C C . TRP A 1 117 ? 9.261 -1.124 -0.595 1.00 94.38 117 TRP A C 1
ATOM 908 O O . TRP A 1 117 ? 10.246 -1.271 -1.328 1.00 94.38 117 TRP A O 1
ATOM 918 N N . PRO A 1 118 ? 9.283 -0.205 0.390 1.00 94.50 118 PRO A N 1
ATOM 919 C CA . PRO A 1 118 ? 10.302 0.844 0.470 1.00 94.50 118 PRO A CA 1
ATOM 920 C C . PRO A 1 118 ? 11.720 0.293 0.697 1.00 94.50 118 PRO A C 1
ATOM 922 O O . PRO A 1 118 ? 12.675 0.786 0.098 1.00 94.50 118 PRO A O 1
ATOM 925 N N . LEU A 1 119 ? 11.873 -0.777 1.491 1.00 95.06 119 LEU A N 1
ATOM 926 C CA . LEU A 1 119 ? 13.174 -1.424 1.725 1.00 95.06 119 LEU A CA 1
ATOM 927 C C . LEU A 1 119 ? 13.725 -2.111 0.470 1.00 95.06 119 LEU A C 1
ATOM 929 O O . LEU A 1 119 ? 14.918 -1.995 0.180 1.00 95.06 119 LEU A O 1
ATOM 933 N N . TRP A 1 120 ? 12.867 -2.786 -0.295 1.00 97.12 120 TRP A N 1
ATOM 934 C CA . TRP A 1 120 ? 13.252 -3.412 -1.560 1.00 97.12 120 TRP A CA 1
ATOM 935 C C . TRP A 1 120 ? 13.592 -2.364 -2.625 1.00 97.12 120 TRP A C 1
ATOM 937 O O . TRP A 1 120 ? 14.559 -2.524 -3.372 1.00 97.12 120 TRP A O 1
ATOM 947 N N . GLY A 1 121 ? 12.842 -1.260 -2.666 1.00 96.50 121 GLY A N 1
ATOM 948 C CA . GLY A 1 121 ? 13.121 -0.131 -3.549 1.00 96.50 121 GLY A CA 1
ATOM 949 C C . GLY A 1 121 ? 14.443 0.564 -3.217 1.00 96.50 121 GLY A C 1
ATOM 950 O O . GLY A 1 121 ? 15.254 0.800 -4.113 1.00 96.50 121 GLY A O 1
ATOM 951 N N . ALA A 1 122 ? 14.729 0.792 -1.930 1.00 96.19 122 ALA A N 1
ATOM 952 C CA . ALA A 1 122 ? 16.019 1.308 -1.466 1.00 96.19 122 ALA A CA 1
ATOM 953 C C . ALA A 1 122 ? 17.187 0.380 -1.847 1.00 96.19 122 ALA A C 1
ATOM 955 O O . ALA A 1 122 ? 18.255 0.846 -2.262 1.00 96.19 122 ALA A O 1
ATOM 956 N N . HIS A 1 123 ? 16.986 -0.936 -1.763 1.00 97.00 123 HIS A N 1
ATOM 957 C CA . HIS A 1 123 ? 17.970 -1.924 -2.202 1.00 97.00 123 HIS A CA 1
ATOM 958 C C . HIS A 1 123 ? 18.237 -1.867 -3.701 1.00 97.00 123 HIS A C 1
ATOM 960 O O . HIS A 1 123 ? 19.399 -1.875 -4.116 1.00 97.00 123 HIS A O 1
ATOM 966 N N . TYR A 1 124 ? 17.195 -1.744 -4.522 1.00 96.94 124 TYR A N 1
ATOM 967 C CA . TYR A 1 124 ? 17.356 -1.566 -5.961 1.00 96.94 124 TYR A CA 1
ATOM 968 C C . TYR A 1 124 ? 18.110 -0.268 -6.293 1.00 96.94 124 TYR A C 1
ATOM 970 O O . TYR A 1 124 ? 19.139 -0.313 -6.973 1.00 96.94 124 TYR A O 1
ATOM 978 N N . LEU A 1 125 ? 17.642 0.869 -5.764 1.00 96.44 125 LEU A N 1
ATOM 979 C CA . LEU A 1 125 ? 18.192 2.203 -6.024 1.00 96.44 125 LEU A CA 1
ATOM 980 C C . LEU A 1 125 ? 19.663 2.327 -5.609 1.00 96.44 125 LEU A C 1
ATOM 982 O O . LEU A 1 125 ? 20.470 2.941 -6.305 1.00 96.44 125 LEU A O 1
ATOM 986 N N . SER A 1 126 ? 20.027 1.730 -4.475 1.00 96.44 126 SER A N 1
ATOM 987 C CA . SER A 1 126 ? 21.378 1.809 -3.913 1.00 96.44 126 SER A CA 1
ATOM 988 C C . SER A 1 126 ? 22.352 0.763 -4.467 1.00 96.44 126 SER A C 1
ATOM 990 O O . SER A 1 126 ? 23.509 0.720 -4.036 1.00 96.44 126 SER A O 1
ATOM 992 N N . HIS A 1 127 ? 21.908 -0.087 -5.400 1.00 95.69 127 HIS A N 1
ATOM 993 C CA . HIS A 1 127 ? 22.651 -1.258 -5.871 1.00 95.69 127 HIS A CA 1
ATOM 994 C C . HIS A 1 127 ? 23.081 -2.193 -4.724 1.00 95.69 127 HIS A C 1
ATOM 996 O O . HIS A 1 127 ? 24.220 -2.661 -4.681 1.00 95.69 127 HIS A O 1
ATOM 1002 N N . GLY A 1 128 ? 22.171 -2.442 -3.782 1.00 96.00 128 GLY A N 1
ATOM 1003 C CA . GLY A 1 128 ? 22.356 -3.371 -2.666 1.00 96.00 128 GLY A CA 1
ATOM 1004 C C . GLY A 1 128 ? 23.137 -2.826 -1.470 1.00 96.00 128 GLY A C 1
ATOM 1005 O O . GLY A 1 128 ? 23.585 -3.601 -0.630 1.00 96.00 128 GLY A O 1
ATOM 1006 N N . LYS A 1 129 ? 23.339 -1.506 -1.380 1.00 97.06 129 LYS A N 1
ATOM 1007 C CA . LYS A 1 129 ? 24.061 -0.877 -0.256 1.00 97.06 129 LYS A CA 1
ATOM 1008 C C . LYS A 1 129 ? 23.160 -0.507 0.923 1.00 97.06 129 LYS A C 1
ATOM 1010 O O . LYS A 1 129 ? 23.664 -0.307 2.024 1.00 97.06 129 LYS A O 1
ATOM 1015 N N . MET A 1 130 ? 21.863 -0.353 0.682 1.00 94.94 130 MET A N 1
ATOM 1016 C CA . MET A 1 130 ? 20.836 0.022 1.655 1.00 94.94 130 MET A CA 1
ATOM 1017 C C . MET A 1 130 ? 19.610 -0.872 1.468 1.00 94.94 130 MET A C 1
ATOM 1019 O O . MET A 1 130 ? 19.447 -1.449 0.400 1.00 94.94 130 MET A O 1
ATOM 1023 N N . GLY A 1 131 ? 18.736 -0.955 2.470 1.00 94.00 131 GLY A N 1
ATOM 1024 C CA . GLY A 1 131 ? 17.532 -1.783 2.389 1.00 94.00 131 GLY A CA 1
ATOM 1025 C C . GLY A 1 131 ? 17.835 -3.282 2.330 1.00 94.00 131 GLY A C 1
ATOM 1026 O O . GLY A 1 131 ? 18.903 -3.730 2.747 1.00 94.00 131 GLY A O 1
ATOM 1027 N N . GLU A 1 132 ? 16.883 -4.047 1.805 1.00 95.75 132 GLU A N 1
ATOM 1028 C CA . GLU A 1 132 ? 16.938 -5.510 1.749 1.00 95.75 132 GLU A CA 1
ATOM 1029 C C . GLU A 1 132 ? 16.588 -6.011 0.348 1.00 95.75 132 GLU A C 1
ATOM 1031 O O . GLU A 1 132 ? 15.803 -5.390 -0.368 1.00 95.75 132 GLU A O 1
ATOM 1036 N N . ALA A 1 133 ? 17.175 -7.131 -0.071 1.00 96.75 133 ALA A N 1
ATOM 1037 C CA . ALA A 1 133 ? 16.779 -7.762 -1.324 1.00 96.75 133 ALA A CA 1
ATOM 1038 C C . ALA A 1 133 ? 15.354 -8.339 -1.194 1.00 96.75 133 ALA A C 1
ATOM 1040 O O . ALA A 1 133 ? 15.029 -8.862 -0.128 1.00 96.75 133 ALA A O 1
ATOM 1041 N N . PRO A 1 134 ? 14.524 -8.300 -2.256 1.00 97.25 134 PRO A N 1
ATOM 1042 C CA . PRO A 1 134 ? 13.253 -9.012 -2.256 1.00 97.25 134 PRO A CA 1
ATOM 1043 C C . PRO A 1 134 ? 13.447 -10.503 -1.990 1.00 97.25 134 PRO A C 1
ATOM 1045 O O . PRO A 1 134 ? 14.290 -11.142 -2.623 1.00 97.25 134 PRO A O 1
ATOM 1048 N N . ASP A 1 135 ? 12.647 -11.047 -1.083 1.00 96.12 135 ASP A N 1
ATOM 1049 C CA . ASP A 1 135 ? 12.593 -12.469 -0.739 1.00 96.12 135 ASP A CA 1
ATOM 1050 C C . ASP A 1 135 ? 11.290 -13.144 -1.206 1.00 96.12 135 ASP A C 1
ATOM 1052 O O . ASP A 1 135 ? 11.225 -14.371 -1.289 1.00 96.12 135 ASP A O 1
ATOM 1056 N N . LEU A 1 136 ? 10.282 -12.353 -1.586 1.00 97.31 136 LEU A N 1
ATOM 1057 C CA . LEU A 1 136 ? 9.039 -12.823 -2.189 1.00 97.31 136 LEU A CA 1
ATOM 1058 C C . LEU A 1 136 ? 9.254 -13.159 -3.684 1.00 97.31 136 LEU A C 1
ATOM 1060 O O . LEU A 1 136 ? 9.631 -12.258 -4.446 1.00 97.31 136 LEU A O 1
ATOM 1064 N N . PRO A 1 137 ? 9.028 -14.413 -4.138 1.00 97.62 137 PRO A N 1
ATOM 1065 C CA . PRO A 1 137 ? 9.328 -14.846 -5.508 1.00 97.62 137 PRO A CA 1
ATOM 1066 C C . PRO A 1 137 ? 8.706 -13.971 -6.599 1.00 97.62 137 PRO A C 1
ATOM 1068 O O . PRO A 1 137 ? 9.383 -13.617 -7.562 1.00 97.62 137 PRO A O 1
ATOM 1071 N N . GLU A 1 138 ? 7.455 -13.562 -6.413 1.00 96.31 138 GLU A N 1
ATOM 1072 C CA . GLU A 1 138 ? 6.709 -12.714 -7.342 1.00 96.31 138 GLU A CA 1
ATOM 1073 C C . GLU A 1 138 ? 7.387 -11.346 -7.504 1.00 96.31 138 GLU A C 1
ATOM 1075 O O . GLU A 1 138 ? 7.447 -10.781 -8.591 1.00 96.31 138 GLU A O 1
ATOM 1080 N N . VAL A 1 139 ? 7.977 -10.813 -6.435 1.00 97.12 139 VAL A N 1
ATOM 1081 C CA . VAL A 1 139 ? 8.662 -9.515 -6.472 1.00 97.12 139 VAL A CA 1
ATOM 1082 C C . VAL A 1 139 ? 10.056 -9.640 -7.079 1.00 97.12 139 VAL A C 1
ATOM 1084 O O . VAL A 1 139 ? 10.498 -8.753 -7.813 1.00 97.12 139 VAL A O 1
ATOM 1087 N N . VAL A 1 140 ? 10.748 -10.754 -6.826 1.00 97.81 140 VAL A N 1
ATOM 1088 C CA . VAL A 1 140 ? 12.002 -11.084 -7.520 1.00 97.81 140 VAL A CA 1
ATOM 1089 C C . VAL A 1 140 ? 11.767 -11.155 -9.032 1.00 97.81 140 VAL A C 1
ATOM 1091 O O . VAL A 1 140 ? 12.569 -10.617 -9.803 1.00 97.81 140 VAL A O 1
ATOM 1094 N N . GLU A 1 141 ? 10.657 -11.761 -9.453 1.00 97.56 141 GLU A N 1
ATOM 1095 C CA . GLU A 1 141 ? 10.231 -11.810 -10.850 1.00 97.56 141 GLU A CA 1
ATOM 1096 C C . GLU A 1 141 ? 9.956 -10.412 -11.416 1.00 97.56 141 GLU A C 1
ATOM 1098 O O . GLU A 1 141 ? 10.522 -10.074 -12.455 1.00 97.56 141 GLU A O 1
ATOM 1103 N N . LEU A 1 142 ? 9.215 -9.549 -10.711 1.00 97.19 142 LEU A N 1
ATOM 1104 C CA . LEU A 1 142 ? 8.988 -8.158 -11.138 1.00 97.19 142 LEU A CA 1
ATOM 1105 C C . LEU A 1 142 ? 10.302 -7.391 -11.369 1.00 97.19 142 LEU A C 1
ATOM 1107 O O . LEU A 1 142 ? 10.454 -6.682 -12.368 1.00 97.19 142 LEU A O 1
ATOM 1111 N N . VAL A 1 143 ? 11.298 -7.564 -10.493 1.00 97.25 143 VAL A N 1
ATOM 1112 C CA . VAL A 1 143 ? 12.631 -6.960 -10.671 1.00 97.25 143 VAL A CA 1
ATOM 1113 C C . VAL A 1 143 ? 13.354 -7.537 -11.894 1.00 97.25 143 VAL A C 1
ATOM 1115 O O . VAL A 1 143 ? 14.057 -6.806 -12.599 1.00 97.25 143 VAL A O 1
ATOM 1118 N N . ALA A 1 144 ? 13.214 -8.836 -12.162 1.00 97.06 144 ALA A N 1
ATOM 1119 C CA . ALA A 1 144 ? 13.802 -9.477 -13.336 1.00 97.06 144 ALA A CA 1
ATOM 1120 C C . ALA A 1 144 ? 13.138 -9.005 -14.643 1.00 97.06 144 ALA A C 1
ATOM 1122 O O . ALA A 1 144 ? 13.847 -8.660 -15.594 1.00 97.06 144 ALA A O 1
ATOM 1123 N N . LEU A 1 145 ? 11.806 -8.918 -14.669 1.00 97.56 145 LEU A N 1
ATOM 1124 C CA . LEU A 1 145 ? 11.020 -8.399 -15.789 1.00 97.56 145 LEU A CA 1
ATOM 1125 C C . LEU A 1 145 ? 11.394 -6.947 -16.094 1.00 97.56 145 LEU A C 1
ATOM 1127 O O . LEU A 1 145 ? 11.695 -6.625 -17.242 1.00 97.56 145 LEU A O 1
ATOM 1131 N N . LEU A 1 146 ? 11.502 -6.091 -15.073 1.00 96.81 146 LEU A N 1
ATOM 1132 C CA . LEU A 1 146 ? 11.948 -4.707 -15.243 1.00 96.81 146 LEU A CA 1
ATOM 1133 C C . LEU A 1 146 ? 13.354 -4.620 -15.860 1.00 96.81 146 LEU A C 1
ATOM 1135 O O . LEU A 1 146 ? 13.604 -3.792 -16.740 1.00 96.81 146 LEU A O 1
ATOM 1139 N N . LYS A 1 147 ? 14.295 -5.462 -15.415 1.00 95.88 147 LYS A N 1
ATOM 1140 C CA . LYS A 1 147 ? 15.653 -5.505 -15.987 1.00 95.88 147 LYS A CA 1
ATOM 1141 C C . LYS A 1 147 ? 15.629 -5.920 -17.457 1.00 95.88 147 LYS A C 1
ATOM 1143 O O . LYS A 1 147 ? 16.327 -5.304 -18.260 1.00 95.88 147 LYS A O 1
ATOM 1148 N N . ARG A 1 148 ? 14.817 -6.924 -17.808 1.00 96.94 148 ARG A N 1
ATOM 1149 C CA . ARG A 1 148 ? 14.625 -7.373 -19.196 1.00 96.94 148 ARG A CA 1
ATOM 1150 C C . ARG A 1 148 ? 14.015 -6.261 -20.049 1.00 96.94 148 ARG A C 1
ATOM 1152 O O . ARG A 1 148 ? 14.527 -5.975 -21.125 1.00 96.94 148 ARG A O 1
ATOM 1159 N N . TRP A 1 149 ? 13.002 -5.570 -19.526 1.00 97.38 149 TRP A N 1
ATOM 1160 C CA . TRP A 1 149 ? 12.326 -4.470 -20.215 1.00 97.38 149 TRP A CA 1
ATOM 1161 C C . TRP A 1 149 ? 13.292 -3.323 -20.527 1.00 97.38 149 TRP A C 1
ATOM 1163 O O . TRP A 1 149 ? 13.347 -2.859 -21.662 1.00 97.38 149 TRP A O 1
ATOM 1173 N N . ASN A 1 150 ? 14.120 -2.926 -19.554 1.00 95.44 150 ASN A N 1
ATOM 1174 C CA . ASN A 1 150 ? 15.123 -1.868 -19.730 1.00 95.44 150 ASN A CA 1
ATOM 1175 C C . ASN A 1 150 ? 16.229 -2.231 -20.733 1.00 95.44 150 ASN A C 1
ATOM 1177 O O . ASN A 1 150 ? 16.809 -1.341 -21.351 1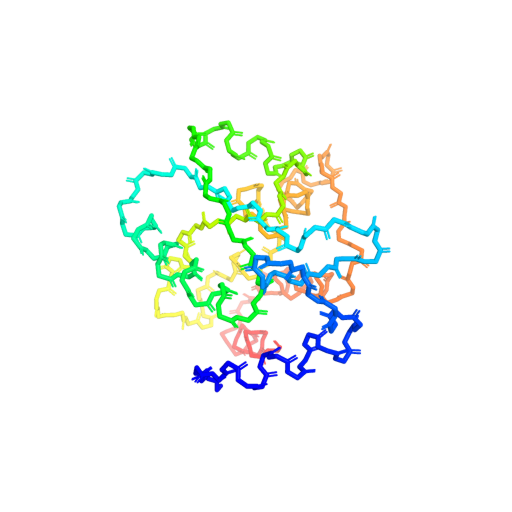.00 95.44 150 ASN A O 1
ATOM 1181 N N . ALA A 1 151 ? 16.554 -3.519 -20.869 1.00 96.38 151 ALA A N 1
ATOM 1182 C CA . ALA A 1 151 ? 17.571 -4.000 -21.800 1.00 96.38 151 ALA A CA 1
ATOM 1183 C C . ALA A 1 151 ? 17.032 -4.222 -23.225 1.00 96.38 151 ALA A C 1
ATOM 1185 O O . ALA A 1 151 ? 17.827 -4.345 -24.159 1.00 96.38 151 ALA A O 1
ATOM 1186 N N . SER A 1 152 ? 15.710 -4.284 -23.398 1.00 95.94 152 SER A N 1
ATOM 1187 C CA . SER A 1 152 ? 15.082 -4.595 -24.678 1.00 95.94 152 SER A CA 1
ATOM 1188 C C . SER A 1 152 ? 15.115 -3.415 -25.655 1.00 95.94 152 SER A C 1
ATOM 1190 O O . SER A 1 152 ? 14.724 -2.289 -25.330 1.00 95.94 152 SER A O 1
ATOM 1192 N N . SER A 1 153 ? 15.525 -3.690 -26.895 1.00 94.44 153 SER A N 1
ATOM 1193 C CA . SER A 1 153 ? 15.406 -2.765 -28.029 1.00 94.44 153 SER A CA 1
ATOM 1194 C C . SER A 1 153 ? 14.122 -2.958 -28.839 1.00 94.44 153 SER A C 1
ATOM 1196 O O . SER A 1 153 ? 13.821 -2.129 -29.697 1.00 94.44 153 SER A O 1
ATOM 1198 N N . GLU A 1 154 ? 13.361 -4.024 -28.577 1.00 96.00 154 GLU A N 1
ATOM 1199 C CA . GLU A 1 154 ? 12.238 -4.456 -29.407 1.00 96.00 154 GLU A CA 1
ATOM 1200 C C . GLU A 1 154 ? 10.896 -4.139 -28.740 1.00 96.00 154 GLU A C 1
ATOM 1202 O O . GLU A 1 154 ? 10.582 -4.629 -27.655 1.00 96.00 154 GLU A O 1
ATOM 1207 N N . ALA A 1 155 ? 10.042 -3.371 -29.423 1.00 94.81 155 ALA A N 1
ATOM 1208 C CA . ALA A 1 155 ? 8.719 -3.015 -28.901 1.00 94.81 155 ALA A CA 1
ATOM 1209 C C . ALA A 1 155 ? 7.839 -4.250 -28.614 1.00 94.81 155 ALA A C 1
ATOM 1211 O O . ALA A 1 155 ? 7.061 -4.256 -27.663 1.00 94.81 155 ALA A O 1
ATOM 1212 N N . ALA A 1 156 ? 7.987 -5.318 -29.407 1.00 96.44 156 ALA A N 1
ATOM 1213 C CA . ALA A 1 156 ? 7.253 -6.565 -29.206 1.00 96.44 156 ALA A CA 1
ATOM 1214 C C . ALA A 1 156 ? 7.652 -7.282 -27.904 1.00 96.44 156 ALA A C 1
ATOM 1216 O O . ALA A 1 156 ? 6.783 -7.776 -27.192 1.00 96.44 156 ALA A O 1
ATOM 1217 N N . GLU A 1 157 ? 8.942 -7.296 -27.563 1.00 95.88 157 GLU A N 1
ATOM 1218 C CA . GLU A 1 157 ? 9.427 -7.897 -26.315 1.00 95.88 157 GLU A CA 1
ATOM 1219 C C . GLU A 1 157 ? 9.000 -7.056 -25.104 1.00 95.88 157 GLU A C 1
ATOM 1221 O O . GLU A 1 157 ? 8.533 -7.606 -24.108 1.00 95.88 157 GLU A O 1
ATOM 1226 N N . ARG A 1 158 ? 9.069 -5.720 -25.199 1.00 96.31 158 ARG A N 1
ATOM 1227 C CA . ARG A 1 158 ? 8.518 -4.830 -24.163 1.00 96.31 158 ARG A CA 1
ATOM 1228 C C . ARG A 1 158 ? 7.026 -5.073 -23.926 1.00 96.31 158 ARG A C 1
ATOM 1230 O O . ARG A 1 158 ? 6.596 -5.110 -22.776 1.00 96.31 158 ARG A O 1
ATOM 1237 N N . ALA A 1 159 ? 6.256 -5.289 -24.994 1.00 96.44 159 ALA A N 1
ATOM 1238 C CA . ALA A 1 159 ? 4.838 -5.635 -24.916 1.00 96.44 159 ALA A CA 1
ATOM 1239 C C . ALA A 1 159 ? 4.576 -7.004 -24.286 1.00 96.44 159 ALA A C 1
ATOM 1241 O O . ALA A 1 159 ? 3.636 -7.132 -23.507 1.00 96.44 159 ALA A O 1
ATOM 1242 N N . GLU A 1 160 ? 5.393 -8.012 -24.577 1.00 96.56 160 GLU A N 1
ATOM 1243 C CA . GLU A 1 160 ? 5.298 -9.316 -23.914 1.00 96.56 160 GLU A CA 1
ATOM 1244 C C . GLU A 1 160 ? 5.539 -9.182 -22.406 1.00 96.56 160 GLU A C 1
ATOM 1246 O O . GLU A 1 160 ? 4.705 -9.611 -21.611 1.00 96.56 160 GLU A O 1
ATOM 1251 N N . ILE A 1 161 ? 6.635 -8.520 -22.018 1.00 96.25 161 ILE A N 1
ATOM 1252 C CA . ILE A 1 161 ? 7.000 -8.309 -20.609 1.00 96.25 161 ILE A CA 1
ATOM 1253 C C . ILE A 1 161 ? 5.890 -7.577 -19.862 1.00 96.25 161 ILE A C 1
ATOM 1255 O O . ILE A 1 161 ? 5.548 -7.948 -18.747 1.00 96.25 161 ILE A O 1
ATOM 1259 N N . TRP A 1 162 ? 5.322 -6.543 -20.481 1.00 93.19 162 TRP A N 1
ATOM 1260 C CA . TRP A 1 162 ? 4.268 -5.733 -19.879 1.00 93.19 162 TRP A CA 1
ATOM 1261 C C . TRP A 1 162 ? 3.000 -6.532 -19.540 1.00 93.19 162 TRP A C 1
ATOM 1263 O O . TRP A 1 162 ? 2.280 -6.176 -18.612 1.00 93.19 162 TRP A O 1
ATOM 1273 N N . ASN A 1 163 ? 2.702 -7.583 -20.307 1.00 91.56 163 ASN A N 1
ATOM 1274 C CA . ASN A 1 163 ? 1.507 -8.411 -20.127 1.00 91.56 163 ASN A CA 1
ATOM 1275 C C . ASN A 1 163 ? 1.780 -9.719 -19.362 1.00 91.56 163 ASN A C 1
ATOM 1277 O O . ASN A 1 163 ? 0.882 -10.562 -19.303 1.00 91.56 163 ASN A O 1
ATOM 1281 N N . SER A 1 164 ? 3.007 -9.908 -18.866 1.00 86.44 164 SER A N 1
ATOM 1282 C CA . SER A 1 164 ? 3.416 -11.096 -18.106 1.00 86.44 164 SER A CA 1
ATOM 1283 C C . SER A 1 164 ? 2.965 -11.031 -16.650 1.00 86.44 164 SER A C 1
ATOM 1285 O O . SER A 1 164 ? 2.870 -9.907 -16.108 1.00 86.44 164 SER A O 1
#

Solvent-accessible surface area (backbone atoms only — not comparable to full-atom values): 9523 Å² total; per-residue (Å²): 139,88,79,94,51,66,67,61,53,39,51,55,41,38,74,76,65,39,68,50,61,51,98,87,54,29,18,31,40,99,87,71,46,68,37,68,45,52,37,37,31,49,68,86,45,68,68,60,56,57,50,48,53,56,48,32,59,56,35,42,76,61,13,32,46,64,43,84,43,70,38,58,55,68,61,45,48,52,35,45,53,68,68,72,56,86,37,74,59,74,83,74,78,85,67,87,78,77,49,54,90,52,86,63,58,90,75,32,57,47,42,49,85,42,82,93,40,16,36,33,0,28,10,51,61,51,74,67,76,37,67,41,80,68,81,52,68,70,55,45,46,36,49,49,48,52,54,52,45,73,70,53,90,46,70,69,57,25,42,51,56,65,74,104

Mean predicted aligned error: 4.06 Å

Secondary structure (DSSP, 8-state):
-----HHHHHHHHHHTT---B-TTS-BB-TTSSB-EEEEEE----HHHHHHHHHHHHHHHHTT-EEEEEE--HHHHHHHHHTT--SEE-----S-SS--TTS--GGGSS-STT-TTSHHHHHHHHTTSSSS----SHHHHHHHHHHHHHHH---HHHHHHHHT-